Protein AF-A0A1C6EJC6-F1 (afdb_monomer_lite)

Foldseek 3Di:
DVVVVVVVVVVVVVVVVVVVVVVVVVVVVVVVVVVVVVVVVVVVVVVPDDDDDDQLVVLVVCLVVQLVVQLVVLVVLLVVLVVLCVVCVVVVPVVSNVSSVVSNVSSVVSNVCSVPVSVVVSVVSVVVD

Structure (mmCIF, N/CA/C/O backbone):
data_AF-A0A1C6EJC6-F1
#
_entry.id   AF-A0A1C6EJC6-F1
#
loop_
_atom_site.group_PDB
_atom_site.id
_atom_site.type_symbol
_atom_site.label_atom_id
_atom_site.label_alt_id
_atom_site.label_comp_id
_atom_site.label_asym_id
_atom_site.label_entity_id
_atom_site.label_seq_id
_atom_site.pdbx_PDB_ins_code
_atom_site.Cartn_x
_atom_site.Cartn_y
_atom_site.Cartn_z
_atom_site.occupancy
_atom_site.B_iso_or_equiv
_atom_site.auth_seq_id
_atom_site.auth_comp_id
_atom_site.auth_asym_id
_atom_site.auth_atom_id
_atom_site.pdbx_PDB_model_num
ATOM 1 N N . MET A 1 1 ? -20.802 13.135 51.489 1.00 56.16 1 MET A N 1
ATOM 2 C CA . MET A 1 1 ? -20.719 12.205 50.329 1.00 56.16 1 MET A CA 1
ATOM 3 C C . MET A 1 1 ? -19.815 12.672 49.166 1.00 56.16 1 MET A C 1
ATOM 5 O O . MET A 1 1 ? -19.169 11.837 48.544 1.00 56.16 1 MET A O 1
ATOM 9 N N . LYS A 1 2 ? -19.737 13.976 48.835 1.00 55.56 2 LYS A N 1
ATOM 10 C CA . LYS A 1 2 ? -19.060 14.501 47.618 1.00 55.56 2 LYS A CA 1
ATOM 11 C C . LYS A 1 2 ? -17.522 14.338 47.595 1.00 55.56 2 LYS A C 1
ATOM 13 O O . LYS A 1 2 ? -16.943 14.160 46.527 1.00 55.56 2 LYS A O 1
ATOM 18 N N . TYR A 1 3 ? -16.874 14.320 48.764 1.00 51.69 3 TYR A N 1
ATOM 19 C CA . TYR A 1 3 ? -15.417 14.149 48.905 1.00 51.69 3 TYR A CA 1
ATOM 20 C C . TYR A 1 3 ? -14.925 12.736 48.560 1.00 51.69 3 TYR A C 1
ATOM 22 O O . TYR A 1 3 ? -13.901 12.581 47.898 1.00 51.69 3 TYR A O 1
ATOM 30 N N . ILE A 1 4 ? -15.692 11.706 48.928 1.00 57.59 4 ILE A N 1
ATOM 31 C CA . ILE A 1 4 ? -15.320 10.304 48.690 1.00 57.59 4 ILE A CA 1
ATOM 32 C C . ILE A 1 4 ? -15.321 10.009 47.186 1.00 57.59 4 ILE A C 1
ATOM 34 O O . ILE A 1 4 ? -14.366 9.423 46.683 1.00 57.59 4 ILE A O 1
ATOM 38 N N . LYS A 1 5 ? -16.320 10.525 46.450 1.00 54.44 5 LYS A N 1
ATOM 39 C CA . LYS A 1 5 ? -16.439 10.367 44.989 1.00 54.44 5 LYS A CA 1
ATOM 40 C C . LYS A 1 5 ? -15.291 11.044 44.229 1.00 54.44 5 LYS A C 1
ATOM 42 O O . LYS A 1 5 ? -14.841 10.524 43.212 1.00 54.44 5 LYS A O 1
ATOM 47 N N . LYS A 1 6 ? -14.785 12.191 44.707 1.00 55.38 6 LYS A N 1
ATOM 48 C CA . LYS A 1 6 ? -13.660 12.903 44.066 1.00 55.38 6 LYS A CA 1
ATOM 49 C C . LYS A 1 6 ? -12.345 12.126 44.221 1.00 55.38 6 LYS A C 1
ATOM 51 O O . LYS A 1 6 ? -11.584 12.036 43.263 1.00 55.38 6 LYS A O 1
ATOM 56 N N . ASN A 1 7 ? -12.127 11.493 45.377 1.00 54.59 7 ASN A N 1
ATOM 57 C CA . ASN A 1 7 ? -10.957 10.646 45.633 1.00 54.59 7 ASN A CA 1
ATOM 58 C C . ASN A 1 7 ? -10.968 9.361 44.774 1.00 54.59 7 ASN A C 1
ATOM 60 O O . ASN A 1 7 ? -9.958 9.007 44.168 1.00 54.59 7 ASN A O 1
ATOM 64 N N . THR A 1 8 ? -12.129 8.714 44.611 1.00 58.06 8 THR A N 1
ATOM 65 C CA . THR A 1 8 ? -12.269 7.530 43.735 1.00 58.06 8 THR A CA 1
ATOM 66 C C . THR A 1 8 ? -12.055 7.859 42.253 1.00 58.06 8 THR A C 1
ATOM 68 O O . THR A 1 8 ? -11.389 7.101 41.549 1.00 58.06 8 THR A O 1
ATOM 71 N N . ASN A 1 9 ? -12.551 9.008 41.776 1.00 58.47 9 ASN A N 1
ATOM 72 C CA . ASN A 1 9 ? -12.315 9.468 40.400 1.00 58.47 9 ASN A CA 1
ATOM 73 C C . ASN A 1 9 ? -10.832 9.789 40.136 1.00 58.47 9 ASN A C 1
ATOM 75 O O . ASN A 1 9 ? -10.306 9.448 39.075 1.00 58.47 9 ASN A O 1
ATOM 79 N N . ASN A 1 10 ? -10.134 10.379 41.112 1.00 57.78 10 ASN A N 1
ATOM 80 C CA . ASN A 1 10 ? -8.711 10.708 40.985 1.00 57.78 10 ASN A CA 1
ATOM 81 C C . ASN A 1 10 ? -7.824 9.443 40.968 1.00 57.78 10 ASN A C 1
ATOM 83 O O . ASN A 1 10 ? -6.876 9.340 40.190 1.00 57.78 10 ASN A O 1
ATOM 87 N N . GLN A 1 11 ? -8.184 8.428 41.759 1.00 55.78 11 GLN A N 1
ATOM 88 C CA . GLN A 1 11 ? -7.523 7.116 41.766 1.00 55.78 11 GLN A CA 1
ATOM 89 C C . GLN A 1 11 ? -7.748 6.323 40.463 1.00 55.78 11 GLN A C 1
ATOM 91 O O . GLN A 1 11 ? -6.811 5.719 39.931 1.00 55.78 11 GLN A O 1
ATOM 96 N N . SER A 1 12 ? -8.966 6.349 39.910 1.00 57.31 12 SER A N 1
ATOM 97 C CA . SER A 1 12 ? -9.298 5.666 38.649 1.00 57.31 12 SER A CA 1
ATOM 98 C C . SER A 1 12 ? -8.583 6.291 37.437 1.00 57.31 12 SER A C 1
ATOM 100 O O . SER A 1 12 ? -7.981 5.577 36.631 1.00 57.31 12 SER A O 1
ATOM 102 N N . SER A 1 13 ? -8.534 7.629 37.366 1.00 56.34 13 SER A N 1
ATOM 103 C CA . SER A 1 13 ? -7.804 8.381 36.328 1.00 56.34 13 SER A CA 1
ATOM 104 C C . SER A 1 13 ? -6.299 8.059 36.308 1.00 56.34 13 SER A C 1
ATOM 106 O O . SER A 1 13 ? -5.693 7.848 35.249 1.00 56.34 13 SER A O 1
ATOM 108 N N . ASN A 1 14 ? -5.688 7.911 37.488 1.00 59.69 14 ASN A N 1
ATOM 109 C CA . ASN A 1 14 ? -4.266 7.589 37.615 1.00 59.69 14 ASN A CA 1
ATOM 110 C C . ASN A 1 14 ? -3.957 6.138 37.175 1.00 59.69 14 ASN A C 1
ATOM 112 O O . ASN A 1 14 ? -2.960 5.885 36.494 1.00 59.69 14 ASN A O 1
ATOM 116 N N . LYS A 1 15 ? -4.848 5.177 37.467 1.00 60.03 15 LYS A N 1
ATOM 117 C CA . LYS A 1 15 ? -4.740 3.794 36.957 1.00 60.03 15 LYS A CA 1
ATOM 118 C C . LYS A 1 15 ? -4.903 3.713 35.435 1.00 60.03 15 LYS A C 1
ATOM 120 O O . LYS A 1 15 ? -4.123 3.014 34.787 1.00 60.03 15 LYS A O 1
ATOM 125 N N . LEU A 1 16 ? -5.860 4.437 34.853 1.00 57.81 16 LEU A N 1
ATOM 126 C CA . LEU A 1 16 ? -6.093 4.447 33.403 1.00 57.81 16 LEU A CA 1
ATOM 127 C C . LEU A 1 16 ? -4.903 5.044 32.635 1.00 57.81 16 LEU A C 1
ATOM 129 O O . LEU A 1 16 ? -4.456 4.481 31.636 1.00 57.81 16 LEU A O 1
ATOM 133 N N . THR A 1 17 ? -4.308 6.117 33.162 1.00 61.97 17 THR A N 1
ATOM 134 C CA . THR A 1 17 ? -3.113 6.750 32.581 1.00 61.97 17 THR A CA 1
ATOM 135 C C . THR A 1 17 ? -1.902 5.810 32.590 1.00 61.97 17 THR A C 1
ATOM 137 O O . THR A 1 17 ? -1.162 5.733 31.606 1.00 61.97 17 THR A O 1
ATOM 140 N N . LYS A 1 18 ? -1.707 5.040 33.670 1.00 63.91 18 LYS A N 1
ATOM 141 C CA . LYS A 1 18 ? -0.643 4.023 33.756 1.00 63.91 18 LYS A CA 1
ATOM 142 C C . LYS A 1 18 ? -0.863 2.884 32.757 1.00 63.91 18 LYS A C 1
ATOM 144 O O . LYS A 1 18 ? 0.070 2.517 32.045 1.00 63.91 18 LYS A O 1
ATOM 149 N N . ARG A 1 19 ? -2.096 2.380 32.641 1.00 63.94 19 ARG A N 1
ATOM 150 C CA . ARG A 1 19 ? -2.464 1.324 31.679 1.00 63.94 19 ARG A CA 1
ATOM 151 C C . ARG A 1 19 ? -2.274 1.763 30.226 1.00 63.94 19 ARG A C 1
ATOM 153 O O . ARG A 1 19 ? -1.741 0.995 29.436 1.00 63.94 19 ARG A O 1
ATOM 160 N N . CYS A 1 20 ? -2.609 3.008 29.893 1.00 62.06 20 CYS A N 1
ATOM 161 C CA . CYS A 1 20 ? -2.431 3.562 28.547 1.00 62.06 20 CYS A CA 1
ATOM 162 C C . CYS A 1 20 ? -0.943 3.719 28.164 1.00 62.06 20 CYS A C 1
ATOM 164 O O . CYS A 1 20 ? -0.547 3.432 27.035 1.00 62.06 20 CYS A O 1
ATOM 166 N N . LYS A 1 21 ? -0.079 4.091 29.122 1.00 68.50 21 LYS A N 1
ATOM 167 C CA . LYS A 1 21 ? 1.383 4.122 28.923 1.00 68.50 21 LYS A CA 1
ATOM 168 C C . LYS A 1 21 ? 1.975 2.722 28.734 1.00 68.50 21 LYS A C 1
ATOM 170 O O . LYS A 1 21 ? 2.865 2.555 27.909 1.00 68.50 21 LYS A O 1
ATOM 175 N N . ILE A 1 22 ? 1.485 1.727 29.474 1.00 68.75 22 ILE A N 1
ATOM 176 C CA . ILE A 1 22 ? 1.925 0.328 29.346 1.00 68.75 22 IL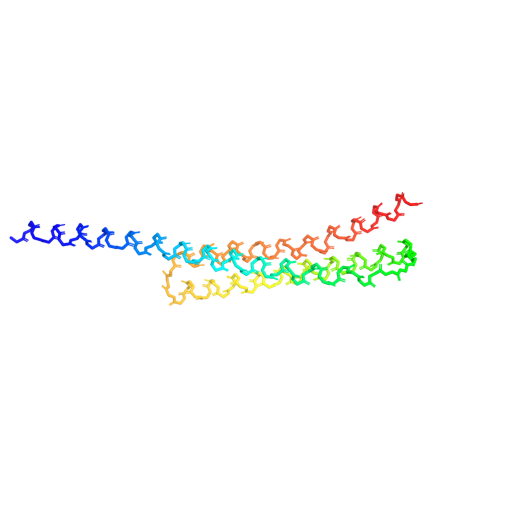E A CA 1
ATOM 177 C C . ILE A 1 22 ? 1.464 -0.262 28.007 1.00 68.75 22 ILE A C 1
ATOM 179 O O . ILE A 1 22 ? 2.279 -0.846 27.303 1.00 68.75 22 ILE A O 1
ATOM 183 N N . ALA A 1 23 ? 0.213 -0.028 27.601 1.00 70.06 23 ALA A N 1
ATOM 184 C CA . ALA A 1 23 ? -0.302 -0.457 26.30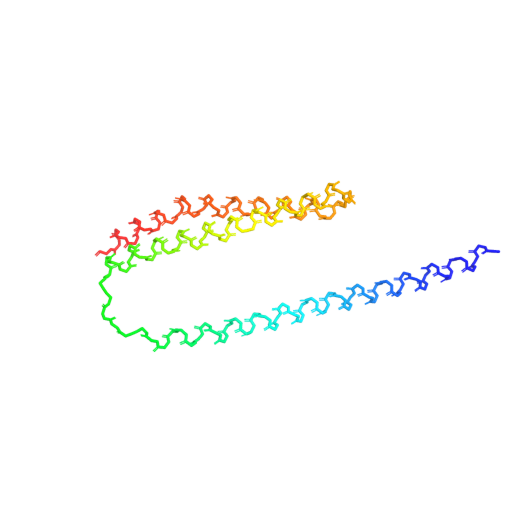1 1.00 70.06 23 ALA A CA 1
ATOM 185 C C . ALA A 1 23 ? 0.506 0.136 25.133 1.00 70.06 23 ALA A C 1
ATOM 187 O O . ALA A 1 23 ? 0.888 -0.602 24.232 1.00 70.06 23 ALA A O 1
ATOM 188 N N . LYS A 1 24 ? 0.857 1.432 25.193 1.00 72.25 24 LYS A N 1
ATOM 189 C CA . LYS A 1 24 ? 1.752 2.070 24.209 1.00 72.25 24 LYS A CA 1
ATOM 190 C C . LYS A 1 24 ? 3.160 1.469 24.191 1.00 72.25 24 LYS A C 1
ATOM 192 O O . LYS A 1 24 ? 3.757 1.362 23.130 1.00 72.25 24 LYS A O 1
ATOM 197 N N . LYS A 1 25 ? 3.714 1.090 25.346 1.00 73.44 25 LYS A N 1
ATOM 198 C CA . LYS A 1 25 ? 5.038 0.448 25.413 1.00 73.44 25 LYS A CA 1
ATOM 199 C C . LYS A 1 25 ? 5.023 -0.958 24.816 1.00 73.44 25 LYS A C 1
ATOM 201 O O . LYS A 1 25 ? 5.957 -1.311 24.107 1.00 73.44 25 LYS A O 1
ATOM 206 N N . ILE A 1 26 ? 3.968 -1.732 25.074 1.00 77.69 26 ILE A N 1
ATOM 207 C CA . ILE A 1 26 ? 3.805 -3.083 24.522 1.00 77.69 26 ILE A CA 1
ATOM 208 C C . ILE A 1 26 ? 3.636 -3.017 23.004 1.00 77.69 26 ILE A C 1
ATOM 210 O O . ILE A 1 26 ? 4.323 -3.743 22.296 1.00 77.69 26 ILE A O 1
ATOM 214 N N . SER A 1 27 ? 2.792 -2.116 22.489 1.00 76.81 27 SER A N 1
ATOM 215 C CA . SER A 1 27 ? 2.633 -1.973 21.039 1.00 76.81 27 SER A CA 1
ATOM 216 C C . SER A 1 27 ? 3.930 -1.537 20.355 1.00 76.81 27 SER A C 1
ATOM 218 O O . SER A 1 27 ? 4.288 -2.111 19.333 1.00 76.81 27 SER A O 1
ATOM 220 N N . VAL A 1 28 ? 4.691 -0.607 20.942 1.00 79.06 28 VAL A N 1
ATOM 221 C CA . VAL A 1 28 ? 6.012 -0.216 20.414 1.00 79.06 28 VAL A CA 1
ATOM 222 C C . VAL A 1 28 ? 7.012 -1.378 20.449 1.00 79.06 28 VAL A C 1
ATOM 224 O O . VAL A 1 28 ? 7.739 -1.572 19.481 1.00 79.06 28 VAL A O 1
ATOM 227 N N . ALA A 1 29 ? 7.035 -2.179 21.518 1.00 81.25 29 ALA A N 1
ATOM 228 C CA . ALA A 1 29 ? 7.933 -3.330 21.626 1.00 81.25 29 ALA A CA 1
ATOM 229 C C . ALA A 1 29 ? 7.609 -4.429 20.599 1.00 81.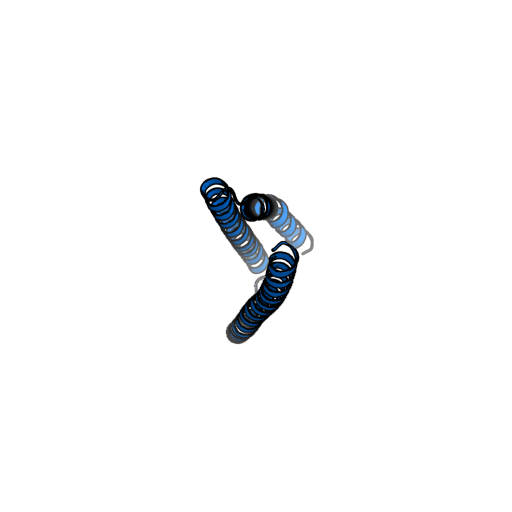25 29 ALA A C 1
ATOM 231 O O . ALA A 1 29 ? 8.520 -4.984 19.988 1.00 81.25 29 ALA A O 1
ATOM 232 N N . VAL A 1 30 ? 6.321 -4.706 20.370 1.00 84.88 30 VAL A N 1
ATOM 233 C CA . VAL A 1 30 ? 5.875 -5.674 19.356 1.00 84.88 30 VAL A CA 1
ATOM 234 C C . VAL A 1 30 ? 6.241 -5.195 17.952 1.00 84.88 30 VAL A C 1
ATOM 236 O O . VAL A 1 30 ? 6.788 -5.970 17.173 1.00 84.88 30 VAL A O 1
ATOM 239 N N . ILE A 1 31 ? 6.013 -3.915 17.643 1.00 83.00 31 ILE A N 1
ATOM 240 C CA . ILE A 1 31 ? 6.395 -3.338 16.347 1.00 83.00 31 ILE A CA 1
ATOM 241 C C . ILE A 1 31 ? 7.914 -3.440 16.144 1.00 83.00 31 ILE A C 1
ATOM 243 O O . ILE A 1 31 ? 8.349 -3.915 15.100 1.00 83.00 31 ILE A O 1
ATOM 247 N N . ALA A 1 32 ? 8.717 -3.074 17.148 1.00 81.44 32 ALA A N 1
ATOM 248 C CA . ALA A 1 32 ? 10.176 -3.132 17.058 1.00 81.44 32 ALA A CA 1
ATOM 249 C C . ALA A 1 32 ? 10.709 -4.565 16.859 1.00 81.44 32 ALA A C 1
ATOM 251 O O . ALA A 1 32 ? 11.611 -4.788 16.051 1.00 81.44 32 ALA A O 1
ATOM 252 N N . ALA A 1 33 ? 10.137 -5.553 17.553 1.00 83.19 33 ALA A N 1
ATOM 253 C CA . ALA A 1 33 ? 10.531 -6.953 17.399 1.00 83.19 33 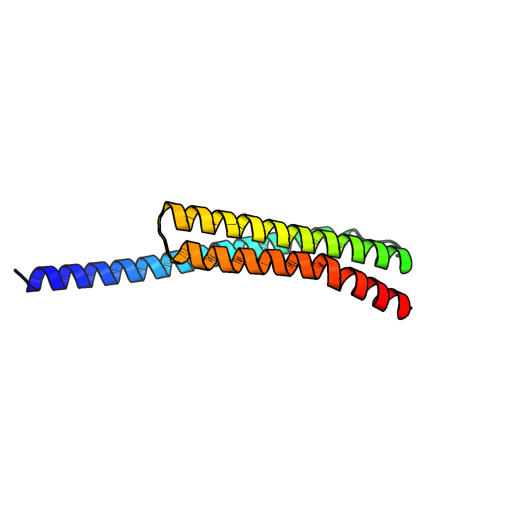ALA A CA 1
ATOM 254 C C . ALA A 1 33 ? 10.198 -7.494 15.998 1.00 83.19 33 ALA A C 1
ATOM 256 O O . ALA A 1 33 ? 11.027 -8.162 15.377 1.00 83.19 33 ALA A O 1
ATOM 257 N N . LEU A 1 34 ? 9.016 -7.157 15.470 1.00 83.19 34 LEU A N 1
ATOM 258 C CA . LEU A 1 34 ? 8.610 -7.541 14.117 1.00 83.19 34 LEU A CA 1
ATOM 259 C C . LEU A 1 34 ? 9.510 -6.909 13.049 1.00 83.19 34 LEU A C 1
ATOM 261 O O . LEU A 1 34 ? 9.902 -7.598 12.109 1.00 83.19 34 LEU A O 1
ATOM 265 N N . THR A 1 35 ? 9.900 -5.637 13.205 1.00 79.62 35 THR A N 1
ATOM 266 C CA . THR A 1 35 ? 10.814 -4.990 12.251 1.00 79.62 35 THR A CA 1
ATOM 267 C C . THR A 1 35 ? 12.201 -5.625 12.259 1.00 79.62 35 THR A C 1
ATOM 269 O O . THR A 1 35 ? 12.774 -5.825 11.193 1.00 79.62 35 THR A O 1
ATOM 272 N N . ILE A 1 36 ? 12.727 -6.009 13.427 1.00 83.12 36 ILE A N 1
ATOM 273 C CA . ILE A 1 36 ? 14.046 -6.654 13.528 1.00 83.12 36 ILE A CA 1
ATOM 274 C C . ILE A 1 36 ? 14.033 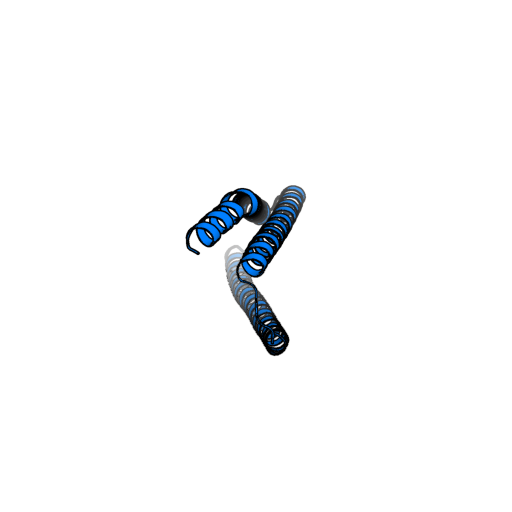-8.034 12.853 1.00 83.12 36 ILE A C 1
ATOM 276 O O . ILE A 1 36 ? 14.944 -8.349 12.088 1.00 83.12 36 ILE A O 1
ATOM 280 N N . MET A 1 37 ? 12.985 -8.840 13.069 1.00 79.06 37 MET A N 1
ATOM 281 C CA . MET A 1 37 ? 12.855 -10.139 12.393 1.00 79.06 37 MET A CA 1
ATOM 282 C C . MET A 1 37 ? 12.675 -10.002 10.877 1.00 79.06 37 MET A C 1
ATOM 284 O O . MET A 1 37 ? 13.268 -10.768 10.120 1.00 79.06 37 MET A O 1
ATOM 288 N N . ALA A 1 38 ? 11.909 -9.011 10.416 1.00 80.06 38 ALA A N 1
ATOM 289 C CA . ALA A 1 38 ? 11.752 -8.744 8.987 1.00 80.06 38 ALA A CA 1
ATOM 290 C C . ALA A 1 38 ? 13.080 -8.324 8.329 1.00 80.06 38 ALA A C 1
ATOM 292 O O . ALA A 1 38 ? 13.404 -8.792 7.238 1.00 80.06 38 ALA A O 1
ATOM 293 N N . MET A 1 39 ? 13.884 -7.499 9.011 1.00 78.12 39 MET A N 1
ATOM 294 C CA . MET A 1 39 ? 15.215 -7.108 8.532 1.00 78.12 39 MET A CA 1
ATOM 295 C C . MET A 1 39 ? 16.166 -8.308 8.436 1.00 78.12 39 MET A C 1
ATOM 297 O O . MET A 1 39 ? 16.898 -8.417 7.457 1.00 78.12 39 MET A O 1
ATOM 301 N N . ALA A 1 40 ? 16.117 -9.238 9.396 1.00 74.00 40 ALA A N 1
ATOM 302 C CA . ALA A 1 40 ? 16.928 -10.458 9.369 1.00 74.00 40 ALA A CA 1
ATOM 303 C C . ALA A 1 40 ? 16.533 -11.427 8.236 1.00 74.00 40 ALA A C 1
ATOM 305 O O . ALA A 1 40 ? 17.390 -12.107 7.682 1.00 74.00 40 ALA A O 1
ATOM 306 N N . ALA A 1 41 ? 15.256 -11.481 7.849 1.00 71.06 41 ALA A N 1
ATOM 307 C CA . ALA A 1 41 ? 14.823 -12.276 6.697 1.00 71.06 41 ALA A CA 1
ATOM 308 C C . ALA A 1 41 ? 15.283 -11.666 5.357 1.00 71.06 41 ALA A C 1
ATOM 310 O O . ALA A 1 41 ? 15.577 -12.388 4.405 1.00 71.06 41 ALA A O 1
ATOM 311 N N . MET A 1 42 ? 15.384 -10.335 5.283 1.00 69.50 42 MET A N 1
ATOM 312 C CA . MET A 1 42 ? 15.784 -9.622 4.067 1.00 69.50 42 MET A CA 1
ATOM 313 C C . MET A 1 42 ? 17.278 -9.783 3.738 1.00 69.50 42 MET A C 1
ATOM 315 O O . MET A 1 42 ? 17.648 -9.794 2.564 1.00 69.50 42 MET A O 1
ATOM 319 N N . THR A 1 43 ? 18.140 -9.958 4.747 1.00 66.06 43 THR A N 1
ATOM 320 C CA . THR A 1 43 ? 19.589 -10.146 4.544 1.00 66.06 43 THR A CA 1
ATOM 321 C C . THR A 1 43 ? 19.938 -11.497 3.917 1.00 66.06 43 THR A C 1
ATOM 323 O O . THR A 1 43 ? 20.911 -11.587 3.173 1.00 66.06 43 THR A O 1
ATOM 326 N N . VAL A 1 44 ? 19.128 -12.536 4.147 1.00 62.50 44 VAL A N 1
ATOM 327 C CA . VAL A 1 44 ? 19.354 -13.889 3.602 1.00 62.50 44 VAL A CA 1
ATOM 328 C C . VAL A 1 44 ? 19.049 -13.965 2.098 1.00 62.50 44 VAL A C 1
ATOM 330 O O . VAL A 1 44 ? 19.703 -14.707 1.372 1.00 62.50 44 VAL A O 1
ATOM 333 N N . PHE A 1 45 ? 18.109 -13.160 1.597 1.00 64.94 45 PHE A N 1
ATOM 334 C CA . PHE A 1 45 ? 17.734 -13.140 0.177 1.00 64.94 45 PHE A CA 1
ATOM 335 C C . PHE A 1 45 ? 18.785 -12.457 -0.722 1.00 64.94 45 PHE A C 1
ATOM 337 O O . PHE A 1 45 ? 18.946 -12.823 -1.885 1.00 64.94 45 PHE A O 1
ATOM 344 N N . ALA A 1 46 ? 19.546 -11.497 -0.188 1.00 60.91 46 ALA A N 1
ATOM 345 C CA . ALA A 1 46 ? 20.533 -10.726 -0.952 1.00 60.91 46 ALA A CA 1
ATOM 346 C C . ALA A 1 46 ? 21.803 -11.519 -1.331 1.00 60.91 46 ALA A C 1
ATOM 348 O O . ALA A 1 46 ? 22.513 -11.130 -2.255 1.00 60.91 46 ALA A O 1
ATOM 349 N N . ALA A 1 47 ? 22.088 -12.640 -0.660 1.00 62.22 47 ALA A N 1
ATOM 350 C CA . ALA A 1 47 ? 23.311 -13.419 -0.870 1.00 62.22 47 ALA A CA 1
ATOM 351 C C . ALA A 1 47 ? 23.328 -14.258 -2.171 1.00 62.22 47 ALA A C 1
ATOM 353 O O . ALA A 1 47 ? 24.366 -14.814 -2.519 1.00 62.22 47 ALA A O 1
ATOM 354 N N . GLY A 1 48 ? 22.203 -14.369 -2.891 1.00 60.56 48 GLY A N 1
ATOM 355 C CA . GLY A 1 48 ? 22.058 -15.255 -4.058 1.00 60.56 48 GLY A CA 1
ATOM 356 C C . GLY A 1 48 ? 22.186 -14.599 -5.440 1.00 60.56 48 GLY A C 1
ATOM 357 O O . GLY A 1 48 ? 22.114 -15.301 -6.446 1.00 60.56 48 GLY A O 1
ATOM 358 N N . ALA A 1 49 ? 22.346 -13.276 -5.534 1.00 61.34 49 ALA A N 1
ATOM 359 C CA . ALA A 1 49 ? 22.326 -12.572 -6.819 1.00 61.34 49 ALA A CA 1
ATOM 360 C C . ALA A 1 49 ? 23.730 -12.480 -7.446 1.00 61.34 49 ALA A C 1
ATOM 362 O O . ALA A 1 49 ? 24.439 -11.495 -7.256 1.00 61.34 49 ALA A O 1
ATOM 363 N N . SER A 1 50 ? 24.134 -13.503 -8.207 1.00 55.16 50 SER A N 1
ATOM 364 C CA . SER A 1 50 ? 25.353 -13.471 -9.027 1.00 55.16 50 SER A CA 1
ATOM 365 C C . SER A 1 50 ? 25.010 -13.688 -10.501 1.00 55.16 50 SER A C 1
ATOM 367 O O . SER A 1 50 ? 24.611 -14.776 -10.907 1.00 55.16 50 SER A O 1
ATOM 369 N N . GLY A 1 51 ? 25.133 -12.628 -11.300 1.00 65.69 51 GLY A N 1
ATOM 370 C CA . GLY A 1 51 ? 24.912 -12.643 -12.745 1.00 65.69 51 GLY A CA 1
ATOM 371 C C . GLY A 1 51 ? 25.085 -11.246 -13.342 1.00 65.69 51 GLY A C 1
ATOM 372 O O . GLY A 1 51 ? 24.773 -10.250 -12.691 1.00 65.69 51 GLY A O 1
ATOM 373 N N . LYS A 1 52 ? 25.611 -11.157 -14.570 1.00 65.06 52 LYS A N 1
ATOM 374 C CA . LYS A 1 52 ? 25.663 -9.890 -15.315 1.00 65.06 52 LYS A CA 1
ATOM 375 C C . LYS A 1 52 ? 24.233 -9.443 -15.618 1.00 65.06 52 LYS A C 1
ATOM 377 O O . LYS A 1 52 ? 23.471 -10.199 -16.210 1.00 65.06 52 LYS A O 1
ATOM 382 N N . VAL A 1 53 ? 23.885 -8.237 -15.184 1.00 70.69 53 VAL A N 1
ATOM 383 C CA . VAL A 1 53 ? 22.591 -7.611 -15.459 1.00 70.69 53 VAL A CA 1
ATOM 384 C C . VAL A 1 53 ? 22.701 -6.745 -16.703 1.00 70.69 53 VAL A C 1
ATOM 386 O O . VAL A 1 53 ? 23.487 -5.799 -16.737 1.00 70.69 53 VAL A O 1
ATOM 389 N N . ASP A 1 54 ? 21.893 -7.053 -17.710 1.00 81.88 54 ASP A N 1
ATOM 390 C CA . ASP A 1 54 ? 21.702 -6.161 -18.845 1.00 81.88 54 ASP A CA 1
ATOM 391 C C . ASP A 1 54 ? 20.910 -4.941 -18.380 1.00 81.88 54 ASP A C 1
ATOM 393 O O . ASP A 1 54 ? 19.804 -5.051 -17.842 1.00 81.88 54 ASP A O 1
ATOM 397 N N . THR A 1 55 ? 21.485 -3.753 -18.553 1.00 81.06 55 THR A N 1
ATOM 398 C CA . THR A 1 55 ? 20.976 -2.550 -17.890 1.00 81.06 55 THR A CA 1
ATOM 399 C C . THR A 1 55 ? 19.569 -2.159 -18.346 1.00 81.06 55 THR A C 1
ATOM 401 O O . THR A 1 55 ? 18.766 -1.669 -17.554 1.00 81.06 55 THR A O 1
ATOM 404 N N . THR A 1 56 ? 19.224 -2.452 -19.601 1.00 84.81 56 THR A N 1
ATOM 405 C CA . THR A 1 56 ? 17.882 -2.201 -20.149 1.00 84.81 56 THR A CA 1
ATOM 406 C C . THR A 1 56 ? 16.831 -3.118 -19.521 1.00 84.81 56 THR A C 1
ATOM 408 O O . THR A 1 56 ? 15.763 -2.654 -19.107 1.00 84.81 56 THR A O 1
ATOM 411 N N . ASP A 1 57 ? 17.136 -4.409 -19.388 1.00 85.88 57 ASP A N 1
ATOM 412 C CA . ASP A 1 57 ? 16.235 -5.381 -18.769 1.00 85.88 57 ASP A CA 1
ATOM 413 C C . ASP A 1 57 ? 16.093 -5.134 -17.272 1.00 85.88 57 ASP A C 1
ATOM 415 O O . ASP A 1 57 ? 14.984 -5.183 -16.733 1.00 85.88 57 ASP A O 1
ATOM 419 N N . PHE A 1 58 ? 17.189 -4.764 -16.611 1.00 86.38 58 PHE A N 1
ATOM 420 C CA . PHE A 1 58 ? 17.180 -4.359 -15.215 1.00 86.38 58 PHE A CA 1
ATOM 421 C C . PHE A 1 58 ? 16.255 -3.158 -14.968 1.00 86.38 58 PHE A C 1
ATOM 423 O O . PHE A 1 58 ? 15.420 -3.208 -14.061 1.00 86.38 58 PHE A O 1
ATOM 430 N N . ILE A 1 59 ? 16.329 -2.106 -15.792 1.00 88.69 59 ILE A N 1
ATOM 431 C CA . ILE A 1 59 ? 15.453 -0.930 -15.661 1.00 88.69 59 ILE A CA 1
ATOM 432 C C . ILE A 1 59 ? 13.983 -1.321 -15.873 1.00 88.69 59 ILE A C 1
ATOM 434 O O . ILE A 1 59 ? 13.127 -0.953 -15.069 1.00 88.69 59 ILE A O 1
ATOM 438 N N . ASN A 1 60 ? 13.672 -2.113 -16.904 1.00 89.75 60 ASN A N 1
ATOM 439 C CA . ASN A 1 60 ? 12.298 -2.546 -17.186 1.00 89.75 60 ASN A CA 1
ATOM 440 C C . ASN A 1 60 ? 11.698 -3.390 -16.049 1.00 89.75 60 ASN A C 1
ATOM 442 O O . ASN A 1 60 ? 10.545 -3.180 -15.650 1.00 89.75 60 ASN A O 1
ATOM 446 N N . LYS A 1 61 ? 12.478 -4.327 -15.497 1.00 90.00 61 LYS A N 1
ATOM 447 C CA . LYS A 1 61 ? 12.058 -5.133 -14.343 1.00 90.00 61 LYS A CA 1
ATOM 448 C C . LYS A 1 61 ? 11.884 -4.269 -13.100 1.00 90.00 61 LYS A C 1
ATOM 450 O O . LYS A 1 61 ? 10.870 -4.405 -12.422 1.00 90.00 61 LYS A O 1
ATOM 455 N N . THR A 1 62 ? 12.805 -3.344 -12.848 1.00 89.00 62 THR A N 1
ATOM 456 C CA . THR A 1 62 ? 12.751 -2.446 -11.688 1.00 89.00 62 THR A CA 1
ATOM 457 C C . THR A 1 62 ? 11.513 -1.555 -11.723 1.00 89.00 62 THR A C 1
ATOM 459 O O . THR A 1 62 ? 10.797 -1.490 -10.731 1.00 89.00 62 THR A O 1
ATOM 462 N N . VAL A 1 63 ? 11.200 -0.933 -12.865 1.00 91.38 63 VAL A N 1
ATOM 463 C CA . VAL A 1 63 ? 9.994 -0.097 -13.033 1.00 91.38 63 VAL A CA 1
ATOM 464 C C . VAL A 1 63 ? 8.725 -0.914 -12.774 1.00 91.38 63 VAL A C 1
ATOM 466 O O . VAL A 1 63 ? 7.852 -0.482 -12.026 1.00 91.38 63 VAL A O 1
ATOM 469 N N . THR A 1 64 ? 8.651 -2.128 -13.323 1.00 91.88 64 THR A N 1
ATOM 470 C CA . THR A 1 64 ? 7.483 -3.009 -13.157 1.00 91.88 64 THR A CA 1
ATOM 471 C C . THR A 1 64 ? 7.300 -3.451 -11.702 1.00 91.88 64 THR A C 1
ATOM 473 O O . THR A 1 64 ? 6.195 -3.389 -11.162 1.00 91.88 64 THR A O 1
ATOM 476 N N . VAL A 1 65 ? 8.380 -3.886 -11.043 1.00 92.12 65 VAL A N 1
ATOM 477 C CA . VAL A 1 65 ? 8.343 -4.315 -9.637 1.00 92.12 65 VAL A CA 1
ATOM 478 C C . VAL A 1 65 ? 8.021 -3.134 -8.725 1.00 92.12 65 VAL A C 1
ATOM 480 O O . VAL A 1 65 ? 7.178 -3.268 -7.843 1.00 92.12 65 VAL A O 1
ATOM 483 N N . LEU A 1 66 ? 8.625 -1.967 -8.962 1.00 92.19 66 LEU A N 1
ATOM 484 C CA . LEU A 1 66 ? 8.376 -0.760 -8.179 1.00 92.19 66 LEU A CA 1
ATOM 485 C C . LEU A 1 66 ? 6.910 -0.322 -8.277 1.00 92.19 66 LEU A C 1
ATOM 487 O O . LEU A 1 66 ? 6.287 -0.044 -7.255 1.00 92.19 66 LEU A O 1
ATOM 491 N N . GLN A 1 67 ? 6.338 -0.330 -9.484 1.00 91.62 67 GLN A N 1
ATOM 492 C CA . GLN A 1 67 ? 4.925 -0.023 -9.698 1.00 91.62 67 GLN A CA 1
ATOM 493 C C . GLN A 1 67 ? 4.028 -1.021 -8.962 1.00 91.62 67 GLN A C 1
ATOM 495 O O . GLN A 1 67 ? 3.126 -0.615 -8.232 1.00 91.62 67 GLN A O 1
ATOM 500 N N . SER A 1 68 ? 4.315 -2.319 -9.094 1.00 92.69 68 SER A N 1
ATOM 501 C CA . SER A 1 68 ? 3.556 -3.382 -8.431 1.00 92.69 68 SER A CA 1
ATOM 502 C C . SER A 1 68 ? 3.573 -3.239 -6.905 1.00 92.69 68 SER A C 1
ATOM 504 O O . SER A 1 68 ? 2.518 -3.218 -6.276 1.00 92.69 68 SER A O 1
ATOM 506 N N . VAL A 1 69 ? 4.750 -3.054 -6.299 1.00 93.62 69 VAL A N 1
ATOM 507 C CA . VAL A 1 69 ? 4.898 -2.938 -4.839 1.00 93.62 69 VAL A CA 1
ATOM 508 C C . VAL A 1 69 ? 4.198 -1.687 -4.303 1.00 93.62 69 VAL A C 1
ATOM 510 O O . VAL A 1 69 ? 3.468 -1.769 -3.315 1.00 93.62 69 VAL A O 1
ATOM 513 N N . ILE A 1 70 ? 4.368 -0.537 -4.961 1.00 92.81 70 ILE A N 1
ATOM 514 C CA . ILE A 1 70 ? 3.744 0.724 -4.538 1.00 92.81 70 ILE A CA 1
ATOM 515 C C . ILE A 1 70 ? 2.218 0.634 -4.634 1.00 92.81 70 ILE A C 1
ATOM 517 O O . ILE A 1 70 ? 1.521 0.974 -3.675 1.00 92.81 70 ILE A O 1
ATOM 521 N N . SER A 1 71 ? 1.688 0.141 -5.756 1.00 92.38 71 SER A N 1
ATOM 522 C CA . SER A 1 71 ? 0.244 -0.021 -5.935 1.00 92.38 71 SER A CA 1
ATOM 523 C C . SER A 1 71 ? -0.345 -1.036 -4.952 1.00 92.38 71 SER A C 1
ATOM 525 O O . SER A 1 71 ? -1.425 -0.794 -4.416 1.00 92.38 71 SER A O 1
ATOM 527 N N . LEU A 1 72 ? 0.367 -2.127 -4.650 1.00 92.19 72 LEU A N 1
ATOM 528 C CA . LEU A 1 72 ? -0.084 -3.144 -3.699 1.00 92.19 72 LEU A CA 1
ATOM 529 C C . LEU A 1 72 ? -0.137 -2.605 -2.261 1.00 92.19 72 LEU A C 1
ATOM 531 O O . LEU A 1 72 ? -1.130 -2.806 -1.562 1.00 92.19 72 LEU A O 1
ATOM 535 N N . ILE A 1 73 ? 0.895 -1.876 -1.826 1.00 92.00 73 ILE A N 1
ATOM 536 C CA . ILE A 1 73 ? 0.922 -1.245 -0.498 1.00 92.00 73 ILE A CA 1
ATOM 537 C C . ILE A 1 73 ? -0.155 -0.158 -0.406 1.00 92.00 73 ILE A C 1
ATOM 539 O O . ILE A 1 73 ? -0.866 -0.081 0.595 1.00 92.00 73 ILE A O 1
ATOM 543 N N . GLY A 1 74 ? -0.323 0.653 -1.454 1.00 91.69 74 GLY A N 1
ATOM 544 C CA . GLY A 1 74 ? -1.347 1.697 -1.503 1.00 91.69 74 GLY A CA 1
ATOM 545 C C . GLY A 1 74 ? -2.764 1.133 -1.422 1.00 91.69 74 GLY A C 1
ATOM 546 O O . GLY A 1 74 ? -3.574 1.613 -0.629 1.00 91.69 74 GLY A O 1
ATOM 547 N N . ALA A 1 75 ? -3.043 0.059 -2.162 1.00 91.50 75 ALA A N 1
ATOM 548 C CA . ALA A 1 75 ? -4.318 -0.646 -2.094 1.00 91.50 75 ALA A CA 1
ATOM 549 C C . ALA A 1 75 ? -4.551 -1.274 -0.709 1.00 91.50 75 ALA A C 1
ATOM 551 O O . ALA A 1 75 ? -5.630 -1.113 -0.140 1.00 91.50 75 ALA A O 1
ATOM 552 N N . GLY A 1 76 ? -3.533 -1.923 -0.130 1.00 91.81 76 GLY A N 1
ATOM 553 C CA . GLY A 1 76 ? -3.611 -2.513 1.208 1.00 91.81 76 GLY A CA 1
ATOM 554 C C . GLY A 1 76 ? -3.910 -1.480 2.300 1.00 91.81 76 GLY A C 1
ATOM 555 O O . GLY A 1 76 ? -4.808 -1.683 3.117 1.00 91.81 76 GLY A O 1
ATOM 556 N N . LEU A 1 77 ? -3.221 -0.334 2.276 1.00 92.44 77 LEU A N 1
ATOM 557 C CA . LEU A 1 77 ? -3.484 0.784 3.190 1.00 92.44 77 LEU A CA 1
ATOM 558 C C . LEU A 1 77 ? -4.860 1.421 2.955 1.00 92.44 77 LEU A C 1
ATOM 560 O O . LEU A 1 77 ? -5.526 1.802 3.917 1.00 92.44 77 LEU A O 1
ATOM 564 N N . GLY A 1 78 ? -5.304 1.503 1.698 1.00 90.88 78 GLY A N 1
ATOM 565 C CA . GLY A 1 78 ? -6.629 1.999 1.336 1.00 90.88 78 GLY A CA 1
ATOM 566 C C . GLY A 1 78 ? -7.746 1.148 1.938 1.00 90.88 78 GLY A C 1
ATOM 567 O O . GLY A 1 78 ? -8.608 1.678 2.638 1.00 90.88 78 GLY A O 1
ATOM 568 N N . VAL A 1 79 ? -7.692 -0.175 1.739 1.00 92.50 79 VAL A N 1
ATOM 569 C CA . VAL A 1 79 ? -8.660 -1.131 2.309 1.00 92.50 79 VAL A CA 1
ATOM 570 C C . VAL A 1 79 ? -8.645 -1.080 3.837 1.00 92.50 79 VAL A C 1
ATOM 572 O O . VAL A 1 79 ? -9.704 -1.001 4.456 1.00 92.50 79 VAL A O 1
ATOM 575 N N . TRP A 1 80 ? -7.462 -1.044 4.455 1.00 91.31 80 TRP A N 1
ATOM 576 C CA . TRP A 1 80 ? -7.331 -0.913 5.909 1.00 91.31 80 TRP A CA 1
ATOM 577 C C . TRP A 1 80 ? -7.942 0.399 6.442 1.00 91.31 80 TRP A C 1
ATOM 579 O O . TRP A 1 80 ? -8.611 0.410 7.477 1.00 91.31 80 TRP A O 1
ATOM 589 N N . GLY A 1 81 ? -7.801 1.499 5.696 1.00 88.88 81 GLY A N 1
ATOM 590 C CA . GLY A 1 81 ? -8.456 2.770 6.002 1.00 88.88 81 GLY A CA 1
ATOM 591 C C . GLY A 1 81 ? -9.985 2.698 5.943 1.00 88.88 81 GLY A C 1
ATOM 592 O O . GLY A 1 81 ? -10.654 3.251 6.817 1.00 88.88 81 GLY A O 1
ATOM 593 N N . VAL A 1 82 ? -10.544 1.971 4.968 1.00 88.62 82 VAL A N 1
ATOM 594 C CA . VAL A 1 82 ? -11.995 1.721 4.872 1.00 88.62 82 VAL A CA 1
ATOM 595 C C . VAL A 1 82 ? -12.496 0.884 6.049 1.00 88.62 82 VAL A C 1
ATOM 597 O O . VAL A 1 82 ? -13.523 1.229 6.631 1.00 88.62 82 VAL A O 1
ATOM 600 N N . VAL A 1 83 ? -11.768 -0.165 6.449 1.00 89.94 83 VAL A N 1
ATOM 601 C CA . VAL A 1 83 ? -12.123 -0.991 7.620 1.00 89.94 83 VAL A CA 1
ATOM 602 C C . VAL A 1 83 ? -12.200 -0.129 8.882 1.00 89.94 83 VAL A C 1
ATOM 604 O O . VAL A 1 83 ? -13.212 -0.149 9.579 1.00 89.94 83 VAL A O 1
ATOM 607 N N . ASN A 1 84 ? -11.204 0.732 9.112 1.00 87.00 84 ASN A N 1
ATOM 608 C CA . ASN A 1 84 ? -11.204 1.662 10.246 1.00 87.00 84 ASN A CA 1
ATOM 609 C C . ASN A 1 84 ? -12.334 2.708 10.174 1.00 87.00 84 ASN A C 1
ATOM 611 O O . ASN A 1 84 ? -12.824 3.169 11.208 1.00 87.00 84 ASN A O 1
ATOM 615 N N . LEU A 1 85 ? -12.790 3.073 8.972 1.00 84.75 85 LEU A N 1
ATOM 616 C CA . LEU A 1 85 ? -13.989 3.892 8.779 1.00 84.75 85 LEU A CA 1
ATOM 617 C C . LEU A 1 85 ? -15.251 3.140 9.198 1.00 84.75 85 LEU A C 1
ATOM 619 O O . LEU A 1 85 ? -16.045 3.687 9.959 1.00 84.75 85 LEU A O 1
ATOM 623 N N . ILE A 1 86 ? -15.427 1.901 8.734 1.00 87.25 86 ILE A N 1
ATOM 624 C CA . ILE A 1 86 ? -16.606 1.075 9.028 1.00 87.25 86 ILE A CA 1
ATOM 625 C C . ILE A 1 86 ? -16.694 0.786 10.530 1.00 87.25 86 ILE A C 1
ATOM 627 O O . ILE A 1 86 ? -17.748 0.995 11.130 1.00 87.25 86 ILE A O 1
ATOM 631 N N . GLU A 1 87 ? -15.585 0.413 11.170 1.00 83.75 87 GLU A N 1
ATOM 632 C CA . GLU A 1 87 ? -15.520 0.255 12.628 1.00 83.75 87 GLU A CA 1
ATOM 633 C C . GLU A 1 87 ? -15.802 1.575 13.360 1.00 83.75 87 GLU A C 1
ATOM 635 O O . GLU A 1 87 ? -16.457 1.604 14.404 1.00 83.75 87 GLU A O 1
ATOM 640 N N . GLY A 1 88 ? -15.350 2.696 12.793 1.00 80.19 88 GLY A N 1
ATOM 641 C CA . GLY A 1 88 ? -15.604 4.027 13.326 1.00 80.19 88 GLY A CA 1
ATOM 642 C C . GLY A 1 88 ? -17.064 4.463 13.237 1.00 80.19 88 GLY A C 1
ATOM 643 O O . GLY A 1 88 ? -17.539 5.106 14.169 1.00 80.19 88 GLY A O 1
ATOM 644 N N . TYR A 1 89 ? -17.780 4.133 12.159 1.00 78.19 89 TYR A N 1
ATOM 645 C CA . TYR A 1 89 ? -19.211 4.424 12.008 1.00 78.19 89 TYR A CA 1
ATOM 646 C C . TYR A 1 89 ? -20.094 3.454 12.797 1.00 78.19 89 TYR A C 1
ATOM 648 O O . TYR A 1 89 ? -21.073 3.900 13.382 1.00 78.19 89 TYR A O 1
ATOM 656 N N . GLY A 1 90 ? -19.732 2.170 12.883 1.00 80.50 90 GLY A N 1
ATOM 657 C CA . GLY A 1 90 ? -20.491 1.177 13.651 1.00 80.50 90 GLY A CA 1
ATOM 658 C C . GLY A 1 90 ? -20.394 1.353 15.171 1.00 80.50 90 GLY A C 1
ATOM 659 O O . GLY A 1 90 ? -21.350 1.064 15.881 1.00 80.50 90 GLY A O 1
ATOM 660 N N . ASN A 1 91 ? -19.261 1.853 15.676 1.00 79.38 91 ASN A N 1
ATOM 661 C CA . ASN A 1 91 ? -19.029 2.086 17.108 1.00 79.38 91 ASN A CA 1
ATOM 662 C C . ASN A 1 91 ? -19.031 3.583 17.492 1.00 79.38 91 ASN A C 1
ATOM 664 O O . ASN A 1 91 ? -18.574 3.943 18.574 1.00 79.38 91 ASN A O 1
ATOM 668 N N . ASP A 1 92 ? -19.444 4.468 16.575 1.00 75.06 92 ASP A N 1
ATOM 669 C CA . ASP A 1 92 ? -19.394 5.935 16.704 1.00 75.06 92 ASP A CA 1
ATOM 670 C C . ASP A 1 92 ? -18.113 6.483 17.361 1.00 75.06 92 ASP A C 1
ATOM 672 O O . ASP A 1 92 ? -18.104 7.445 18.130 1.00 75.06 92 ASP A O 1
ATOM 676 N N . ASN A 1 93 ? -16.979 5.867 17.022 1.00 78.31 93 ASN A N 1
ATOM 677 C CA . ASN A 1 93 ? -15.689 6.204 17.596 1.00 78.31 93 ASN A CA 1
ATOM 678 C C . ASN A 1 93 ? -14.979 7.249 16.714 1.00 78.31 93 ASN A C 1
ATOM 680 O O . ASN A 1 93 ? -14.442 6.895 15.654 1.00 78.31 93 ASN A O 1
ATOM 684 N N . PRO A 1 94 ? -14.890 8.527 17.139 1.00 67.88 94 PRO A N 1
ATOM 685 C CA . PRO A 1 94 ? -14.298 9.595 16.329 1.00 67.88 94 PRO A CA 1
ATOM 686 C C . PRO A 1 94 ? -12.811 9.351 16.020 1.00 67.88 94 PRO A C 1
ATOM 688 O O . PRO A 1 94 ? -12.302 9.807 14.994 1.00 67.88 94 PRO A O 1
ATOM 691 N N . GLY A 1 95 ? -12.115 8.581 16.866 1.00 77.44 95 GLY A N 1
ATOM 692 C CA . GLY A 1 95 ? -10.721 8.195 16.646 1.00 77.44 95 GLY A CA 1
ATOM 693 C C . GLY A 1 95 ? -10.529 7.259 15.449 1.00 77.44 95 GLY A C 1
ATOM 694 O O . GLY A 1 95 ? -9.599 7.462 14.671 1.00 77.44 95 GLY A O 1
ATOM 695 N N . ALA A 1 96 ? -11.417 6.279 15.275 1.00 73.69 96 ALA A N 1
ATOM 696 C CA . ALA A 1 96 ? -11.369 5.334 14.158 1.00 73.69 96 ALA A CA 1
ATOM 697 C C . ALA A 1 96 ? -11.789 6.005 12.838 1.00 73.69 96 ALA A C 1
ATOM 699 O O . ALA A 1 96 ? -11.103 5.839 11.832 1.00 73.69 96 ALA A O 1
ATOM 700 N N . LYS A 1 97 ? -12.797 6.896 12.871 1.00 73.44 97 LYS A N 1
ATOM 701 C CA . LYS A 1 97 ? -13.201 7.713 11.707 1.00 73.44 97 LYS A CA 1
ATOM 702 C C . LYS A 1 97 ? -12.043 8.568 11.170 1.00 73.44 97 LYS A C 1
ATOM 704 O O . LYS A 1 97 ? -11.770 8.574 9.972 1.00 73.44 97 LYS A O 1
ATOM 709 N N . SER A 1 98 ? -11.321 9.270 12.052 1.00 79.19 98 SER A N 1
ATOM 710 C CA . SER A 1 98 ? -10.198 10.126 11.634 1.00 79.19 98 SER A CA 1
ATOM 711 C C . SER A 1 98 ? -8.980 9.324 11.161 1.00 79.19 98 SER A C 1
ATOM 713 O O . SER A 1 98 ? -8.331 9.711 10.189 1.00 79.19 98 SER A O 1
ATOM 715 N N . GLN A 1 99 ? -8.664 8.205 11.822 1.00 80.81 99 GLN A N 1
ATOM 716 C CA . GLN A 1 99 ? -7.543 7.350 11.419 1.00 80.81 99 GLN A CA 1
ATOM 717 C C . GLN A 1 99 ? -7.808 6.662 10.082 1.00 80.81 99 GLN A C 1
ATOM 719 O O . GLN A 1 99 ? -6.946 6.708 9.204 1.00 80.81 99 GLN A O 1
ATOM 724 N N . GLY A 1 100 ? -9.005 6.104 9.896 1.00 80.56 100 GLY A N 1
ATOM 725 C CA . GLY A 1 100 ? -9.382 5.465 8.642 1.00 80.56 100 GLY A CA 1
ATOM 726 C C . GLY A 1 100 ? -9.362 6.438 7.463 1.00 80.56 100 GLY A C 1
ATOM 727 O O . GLY A 1 100 ? -8.840 6.099 6.407 1.00 80.56 100 GLY A O 1
ATOM 728 N N . MET A 1 101 ? -9.816 7.686 7.650 1.00 86.62 101 MET A N 1
ATOM 729 C CA . MET A 1 101 ? -9.838 8.677 6.567 1.00 86.62 101 MET A CA 1
ATOM 730 C C . MET A 1 101 ? -8.419 9.041 6.120 1.00 86.62 101 MET A C 1
ATOM 732 O O . MET A 1 101 ? -8.139 9.157 4.930 1.00 86.62 101 MET A O 1
ATOM 736 N N . LYS A 1 102 ? -7.487 9.169 7.071 1.00 87.88 102 LYS A N 1
ATOM 737 C CA . LYS A 1 102 ? -6.076 9.449 6.771 1.00 87.88 102 LYS A CA 1
ATOM 738 C C . LYS A 1 102 ? -5.396 8.280 6.062 1.00 87.88 102 LYS A C 1
ATOM 740 O O . LYS A 1 102 ? -4.609 8.508 5.151 1.00 87.88 102 LYS A O 1
ATOM 745 N N . GLN A 1 103 ? -5.702 7.047 6.458 1.00 88.00 103 GLN A N 1
ATOM 746 C CA . GLN A 1 103 ? -5.151 5.845 5.827 1.00 88.00 103 GLN A CA 1
ATOM 747 C C . GLN A 1 103 ? -5.720 5.618 4.426 1.00 88.00 103 GLN A C 1
ATOM 749 O O . GLN A 1 103 ? -4.965 5.284 3.520 1.00 88.00 103 GLN A O 1
ATOM 754 N N . LEU A 1 104 ? -7.013 5.887 4.226 1.00 89.44 104 LEU A N 1
ATOM 755 C CA . LEU A 1 104 ? -7.646 5.849 2.911 1.00 89.44 104 LEU A CA 1
ATOM 756 C C . LEU A 1 104 ? -6.994 6.856 1.957 1.00 89.44 104 LEU A C 1
ATOM 758 O O . LEU A 1 104 ? -6.606 6.497 0.848 1.00 89.44 104 LEU A O 1
ATOM 762 N N . MET A 1 105 ? -6.824 8.103 2.406 1.00 90.56 105 MET A N 1
ATOM 763 C CA . MET A 1 105 ? -6.201 9.154 1.597 1.00 90.56 105 MET A CA 1
ATOM 764 C C . MET A 1 105 ? -4.728 8.858 1.304 1.00 90.56 105 MET A C 1
ATOM 766 O O . MET A 1 105 ? -4.281 9.042 0.174 1.00 90.56 105 MET A O 1
ATOM 770 N N . ALA A 1 106 ? -3.983 8.349 2.288 1.00 88.94 106 ALA A N 1
ATOM 771 C CA . ALA A 1 106 ? -2.603 7.921 2.084 1.00 88.94 106 ALA A CA 1
ATOM 772 C C . ALA A 1 106 ? -2.502 6.732 1.111 1.00 88.94 106 ALA A C 1
ATOM 774 O O . ALA A 1 106 ? -1.622 6.722 0.254 1.00 88.94 106 ALA A O 1
ATOM 775 N N . GLY A 1 107 ? -3.414 5.759 1.202 1.00 90.19 107 GLY A N 1
ATOM 776 C CA . GLY A 1 107 ? -3.467 4.606 0.305 1.00 90.19 107 GLY A CA 1
ATOM 777 C C . GLY A 1 107 ? -3.755 5.006 -1.142 1.00 90.19 107 GLY A C 1
ATOM 778 O O . GLY A 1 107 ? -3.000 4.646 -2.044 1.00 90.19 107 GLY A O 1
ATOM 779 N N . LEU A 1 108 ? -4.786 5.827 -1.362 1.00 90.06 108 LEU A N 1
ATOM 780 C CA . LEU A 1 108 ? -5.119 6.351 -2.690 1.00 90.06 108 LEU A CA 1
ATOM 781 C C . LEU A 1 108 ? -3.997 7.222 -3.266 1.00 90.06 108 LEU A C 1
ATOM 783 O O . LEU A 1 108 ? -3.639 7.064 -4.432 1.00 90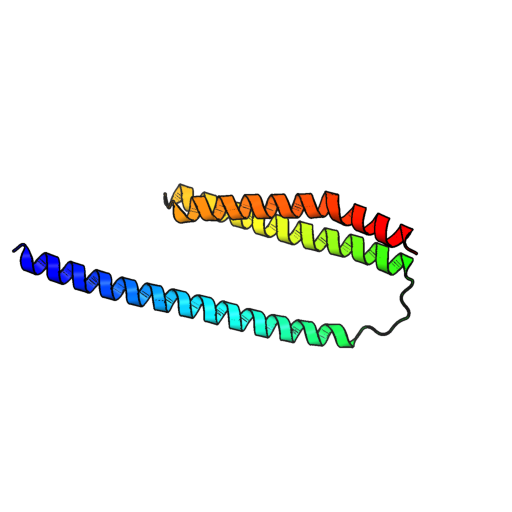.06 108 LEU A O 1
ATOM 787 N N . GLY A 1 109 ? -3.395 8.091 -2.448 1.00 92.38 109 GLY A N 1
ATOM 788 C CA . GLY A 1 109 ? -2.245 8.897 -2.857 1.00 92.38 109 GLY A CA 1
ATOM 789 C C . GLY A 1 109 ? -1.063 8.038 -3.305 1.00 92.38 109 GLY A C 1
ATOM 790 O O . GLY A 1 109 ? -0.441 8.328 -4.324 1.00 92.38 109 GLY A O 1
ATOM 791 N N . LEU A 1 110 ? -0.794 6.934 -2.604 1.00 92.50 110 LEU A N 1
ATOM 792 C CA . LEU A 1 110 ? 0.286 6.018 -2.957 1.00 92.50 110 LEU A CA 1
ATOM 793 C C . LEU A 1 110 ? 0.013 5.271 -4.274 1.00 92.50 110 LEU A C 1
ATOM 795 O O . LEU A 1 110 ? 0.918 5.153 -5.098 1.00 92.50 110 LEU A O 1
ATOM 799 N N . VAL A 1 111 ? -1.227 4.832 -4.523 1.00 92.25 111 VAL A N 1
ATOM 800 C CA . VAL A 1 111 ? -1.609 4.206 -5.806 1.00 92.25 111 VAL A CA 1
ATOM 801 C C . VAL A 1 111 ? -1.446 5.187 -6.969 1.00 92.25 111 VAL A C 1
ATOM 803 O O . VAL A 1 111 ? -0.878 4.823 -7.999 1.00 92.25 111 VAL A O 1
ATOM 806 N N . LEU A 1 112 ? -1.890 6.435 -6.797 1.00 91.62 112 LEU A N 1
ATOM 807 C CA . LEU A 1 112 ? -1.743 7.479 -7.814 1.00 91.62 112 LEU A CA 1
ATOM 808 C C . LEU A 1 112 ? -0.269 7.776 -8.119 1.00 91.62 112 LEU A C 1
ATOM 810 O O . LEU A 1 112 ? 0.108 7.861 -9.288 1.00 91.62 112 LEU A O 1
ATOM 814 N N . LEU A 1 113 ? 0.582 7.863 -7.092 1.00 91.00 113 LEU A N 1
ATOM 815 C CA . LEU A 1 113 ? 2.028 8.008 -7.281 1.00 91.00 113 LEU A CA 1
ATOM 816 C C . LEU A 1 113 ? 2.631 6.801 -8.014 1.00 91.00 113 LEU A C 1
ATOM 818 O O . LEU A 1 113 ? 3.451 6.987 -8.908 1.00 91.00 113 LEU A O 1
ATOM 822 N N . GLY A 1 114 ? 2.198 5.578 -7.699 1.00 90.38 114 GLY A N 1
ATOM 823 C CA . GLY A 1 114 ? 2.637 4.366 -8.396 1.00 90.38 114 GLY A CA 1
ATOM 824 C C . GLY A 1 114 ? 2.343 4.393 -9.898 1.00 90.38 114 GLY A C 1
ATOM 825 O O . GLY A 1 114 ? 3.180 3.985 -10.696 1.00 90.38 114 GLY A O 1
ATOM 826 N N . ILE A 1 115 ? 1.183 4.920 -10.294 1.00 90.62 115 ILE A N 1
ATOM 827 C CA . ILE A 1 115 ? 0.768 4.987 -11.703 1.00 90.62 115 ILE A CA 1
ATOM 828 C C . ILE A 1 115 ? 1.457 6.138 -12.444 1.00 90.62 115 ILE A C 1
ATOM 830 O O . ILE A 1 115 ? 1.819 5.978 -13.604 1.00 90.62 115 ILE A O 1
ATOM 834 N N . VAL A 1 116 ? 1.637 7.294 -11.802 1.00 91.25 116 VAL A N 1
ATOM 835 C CA . VAL A 1 116 ? 2.133 8.504 -12.480 1.00 91.25 116 VAL A CA 1
ATOM 836 C C . VAL A 1 116 ? 3.651 8.637 -12.392 1.00 91.25 116 VAL A C 1
ATOM 838 O O . VAL A 1 116 ? 4.308 8.922 -13.387 1.00 91.25 116 VAL A O 1
ATOM 841 N N . VAL A 1 117 ? 4.232 8.434 -11.211 1.00 91.62 117 VAL A N 1
ATOM 842 C CA . VAL A 1 117 ? 5.643 8.751 -10.949 1.00 91.62 117 VAL A CA 1
ATOM 843 C C . VAL A 1 117 ? 6.562 7.621 -11.417 1.00 91.62 117 VAL A C 1
ATOM 845 O O . VAL A 1 117 ? 7.584 7.891 -12.041 1.00 91.62 117 VAL A O 1
ATOM 848 N N . VAL A 1 118 ? 6.190 6.354 -11.211 1.00 92.00 118 VAL A N 1
ATOM 849 C CA . VAL A 1 118 ? 7.048 5.203 -11.565 1.00 92.00 118 VAL A CA 1
ATOM 850 C C . VAL A 1 118 ? 7.383 5.120 -13.065 1.00 92.00 118 VAL A C 1
ATOM 852 O O . VAL A 1 118 ? 8.561 4.928 -13.385 1.00 92.00 118 VAL A O 1
ATOM 855 N N . PRO A 1 119 ? 6.440 5.328 -14.007 1.00 89.19 119 PRO A N 1
ATOM 856 C CA . PRO A 1 119 ? 6.765 5.344 -15.434 1.00 89.19 119 PRO A CA 1
ATOM 857 C C . PRO A 1 119 ? 7.698 6.496 -15.813 1.00 89.19 119 PRO A C 1
ATOM 859 O O . PRO A 1 119 ? 8.612 6.300 -16.612 1.00 89.19 119 PRO A O 1
ATOM 862 N N . ILE A 1 120 ? 7.520 7.674 -15.200 1.00 91.38 120 ILE A N 1
ATOM 863 C CA . ILE A 1 120 ? 8.376 8.844 -15.435 1.00 91.38 120 ILE A CA 1
ATOM 864 C C . ILE A 1 120 ? 9.807 8.546 -14.979 1.00 91.38 120 ILE A C 1
ATOM 866 O O . ILE A 1 120 ? 10.746 8.782 -15.739 1.00 91.38 120 ILE A O 1
ATOM 870 N N . LEU A 1 121 ? 9.999 7.939 -13.802 1.00 88.56 121 LEU A N 1
ATOM 871 C CA . LEU A 1 121 ? 11.330 7.489 -13.371 1.00 88.56 121 LEU A CA 1
ATOM 872 C C . LEU A 1 121 ? 11.937 6.508 -14.379 1.00 88.56 121 LEU A C 1
ATOM 874 O O . LEU A 1 121 ? 13.111 6.631 -14.722 1.00 88.56 121 LEU A O 1
ATOM 878 N N . GLY A 1 122 ? 11.134 5.579 -14.901 1.00 88.50 122 GLY A N 1
ATOM 879 C CA . GLY A 1 122 ? 11.552 4.667 -15.964 1.00 88.50 122 GLY A CA 1
ATOM 880 C C . GLY A 1 122 ? 12.063 5.390 -17.209 1.00 88.50 122 GLY A C 1
ATOM 881 O O . GLY A 1 122 ? 13.108 5.026 -17.744 1.00 88.50 122 GLY A O 1
ATOM 882 N N . THR A 1 123 ? 11.366 6.438 -17.652 1.00 88.69 123 THR A N 1
ATOM 883 C CA . THR A 1 123 ? 11.789 7.235 -18.815 1.00 88.69 123 THR A CA 1
ATOM 884 C C . THR A 1 123 ? 13.074 8.024 -18.565 1.00 88.69 123 THR A C 1
ATOM 886 O O . THR A 1 123 ? 13.945 8.050 -19.430 1.00 88.69 123 THR A O 1
ATOM 889 N N . MET A 1 124 ? 13.241 8.593 -17.368 1.00 89.19 124 MET A N 1
ATOM 890 C CA . MET A 1 124 ? 14.433 9.367 -17.002 1.00 89.19 124 MET A CA 1
ATOM 891 C C . MET A 1 124 ? 15.672 8.474 -16.879 1.00 89.19 124 MET A C 1
ATOM 893 O O . MET A 1 124 ? 16.741 8.839 -17.355 1.00 89.19 124 MET A O 1
ATOM 897 N N . MET A 1 125 ? 15.523 7.272 -16.309 1.00 85.81 125 MET A N 1
ATOM 898 C CA . MET A 1 125 ? 16.617 6.299 -16.200 1.00 85.81 125 MET A CA 1
ATOM 899 C C . MET A 1 125 ? 17.077 5.777 -17.564 1.00 85.81 125 MET A C 1
ATOM 901 O O . MET A 1 125 ? 18.269 5.576 -17.763 1.00 85.81 125 MET A O 1
ATOM 905 N N . LYS A 1 126 ? 16.149 5.577 -18.509 1.00 83.38 126 LYS A N 1
ATOM 906 C CA . LYS A 1 126 ? 16.486 5.151 -19.877 1.00 83.38 126 LYS A CA 1
ATOM 907 C C . LYS A 1 126 ? 17.151 6.252 -20.697 1.00 83.38 126 LYS A C 1
ATOM 909 O O . LYS A 1 126 ? 18.000 5.944 -21.514 1.00 83.38 126 LYS A O 1
ATOM 914 N N . SER A 1 127 ? 16.757 7.510 -20.500 1.00 82.56 127 SER A N 1
ATOM 915 C CA . SER A 1 127 ? 17.332 8.652 -21.225 1.00 82.56 127 SER A CA 1
ATOM 916 C C . SER A 1 127 ? 18.728 9.049 -20.736 1.00 82.56 127 SER A C 1
ATOM 918 O O . SER A 1 127 ? 19.417 9.787 -21.434 1.00 82.56 127 SER A O 1
ATOM 920 N N . ALA A 1 128 ? 19.114 8.635 -19.529 1.00 74.81 128 ALA A N 1
ATOM 921 C CA . ALA A 1 128 ? 20.412 8.940 -18.930 1.00 74.81 128 ALA A CA 1
ATOM 922 C C . ALA A 1 128 ? 21.506 7.906 -19.269 1.00 74.81 128 ALA A C 1
ATOM 924 O O . ALA A 1 128 ? 22.622 8.025 -18.764 1.00 74.81 128 ALA A O 1
ATOM 925 N N . MET A 1 129 ? 21.178 6.890 -20.071 1.00 64.38 129 MET A N 1
ATOM 926 C CA . MET A 1 129 ? 22.048 5.783 -20.472 1.00 64.38 129 MET A CA 1
ATOM 927 C C . MET A 1 129 ? 22.390 5.873 -21.952 1.00 64.38 129 MET A C 1
ATOM 929 O O . MET A 1 129 ? 23.544 5.534 -22.288 1.00 64.38 129 MET A O 1
#

Radius of gyration: 23.69 Å; chains: 1; bounding box: 46×30×72 Å

Secondary structure (DSSP, 8-state):
-HHHHHHHHHHHHHHHHHHHHHHHHHHHHHHHHHHHHHHHHHHHHGGG--SPPPHHHHHHHHHHHHHHHHHHHHHHHHHHHHHHHHHHHHTT-HHHHHHHHHHHHHHHHHHHHHHHHHHHHHHHHHHT-

pLDDT: mean 78.72, std 12.56, range [51.69, 93.62]

Sequence (129 aa):
MKYIKKNTNNQSSNKLTKRCKIAKKISVAVIAALTIMAMAAMTVFAAGASGKVDTTDFINKTVTVLQSVISLIGAGLGVWGVVNLIEGYGNDNPGAKSQGMKQLMAGLGLVLLGIVVVPILGTMMKSAM